Protein AF-A0A9N8YY39-F1 (afdb_monomer_lite)

Radius of gyration: 19.97 Å; chains: 1; bounding box: 71×24×40 Å

Organism: NCBI:txid1348616

Structure (mmCIF, N/CA/C/O backbone):
data_AF-A0A9N8YY39-F1
#
_entry.id   AF-A0A9N8YY39-F1
#
loop_
_atom_site.group_PDB
_atom_site.id
_atom_site.type_symbol
_atom_site.label_atom_id
_atom_site.label_alt_id
_atom_site.label_comp_id
_atom_site.label_asym_id
_atom_site.label_entity_id
_atom_site.label_seq_id
_atom_site.pdbx_PDB_ins_code
_atom_site.Cartn_x
_atom_site.Cartn_y
_atom_site.Cartn_z
_atom_site.occupancy
_atom_site.B_iso_or_equiv
_atom_site.auth_seq_id
_atom_site.auth_comp_id
_atom_site.auth_asym_id
_atom_site.auth_atom_id
_atom_site.pdbx_PDB_model_num
ATOM 1 N N . MET A 1 1 ? -27.864 -11.956 -12.179 1.00 51.53 1 MET A N 1
ATOM 2 C CA . MET A 1 1 ? -26.482 -11.529 -12.505 1.00 51.53 1 MET A CA 1
ATOM 3 C C . MET A 1 1 ? -26.063 -10.402 -11.560 1.00 51.53 1 MET A C 1
ATOM 5 O O . MET A 1 1 ? -26.366 -9.250 -11.829 1.00 51.53 1 MET A O 1
ATOM 9 N N . GLN A 1 2 ? -25.445 -10.715 -10.416 1.00 60.91 2 GLN A N 1
ATOM 10 C CA . GLN A 1 2 ? -25.002 -9.703 -9.432 1.00 60.91 2 GLN A CA 1
ATOM 11 C C . GLN A 1 2 ? -23.476 -9.667 -9.231 1.00 60.91 2 GLN A C 1
ATOM 13 O O . GLN A 1 2 ? -22.958 -8.733 -8.626 1.00 60.91 2 GLN A O 1
ATOM 18 N N . ILE A 1 3 ? -22.750 -10.629 -9.813 1.00 70.44 3 ILE A N 1
ATOM 19 C CA . ILE A 1 3 ? -21.290 -10.761 -9.693 1.00 70.44 3 ILE A CA 1
ATOM 20 C C . ILE A 1 3 ? -20.547 -9.530 -10.235 1.00 70.44 3 ILE A C 1
ATOM 22 O O . ILE A 1 3 ? -19.587 -9.087 -9.617 1.00 70.44 3 ILE A O 1
ATOM 26 N N . GLY A 1 4 ? -21.026 -8.913 -11.322 1.00 75.25 4 GLY A N 1
ATOM 27 C CA . GLY A 1 4 ? -20.356 -7.754 -11.926 1.00 75.25 4 GLY A CA 1
ATOM 28 C C . GLY A 1 4 ? -20.266 -6.527 -11.010 1.00 75.25 4 GLY A C 1
ATOM 29 O O . GLY A 1 4 ? -19.236 -5.865 -10.979 1.00 75.25 4 GLY A O 1
ATOM 30 N N . ARG A 1 5 ? -21.305 -6.243 -10.209 1.00 74.50 5 ARG A N 1
ATOM 31 C CA . ARG A 1 5 ? -21.301 -5.084 -9.292 1.00 74.50 5 ARG A CA 1
ATOM 32 C C . ARG A 1 5 ? -20.444 -5.337 -8.058 1.00 74.50 5 ARG A C 1
ATOM 34 O O . ARG A 1 5 ? -19.757 -4.434 -7.601 1.00 74.50 5 ARG A O 1
ATOM 41 N N . LEU A 1 6 ? -20.460 -6.570 -7.547 1.00 80.19 6 LEU A N 1
ATOM 42 C CA . LEU A 1 6 ? -19.624 -6.956 -6.413 1.00 80.19 6 LEU A CA 1
ATOM 43 C C . LEU A 1 6 ? -18.135 -6.856 -6.761 1.00 80.19 6 LEU A C 1
ATOM 45 O O . LEU A 1 6 ? -17.365 -6.306 -5.980 1.00 80.19 6 LEU A O 1
ATOM 49 N N . PHE A 1 7 ? -17.751 -7.334 -7.949 1.00 83.56 7 PHE A N 1
ATOM 50 C CA . PHE A 1 7 ? -16.389 -7.165 -8.451 1.00 83.56 7 PHE A CA 1
ATOM 51 C C . PHE A 1 7 ? -16.011 -5.694 -8.571 1.00 83.56 7 PHE A C 1
ATOM 53 O O . PHE A 1 7 ? -14.934 -5.327 -8.124 1.00 83.56 7 PHE A O 1
ATOM 60 N N . HIS A 1 8 ? -16.904 -4.852 -9.094 1.00 83.50 8 HIS A N 1
ATOM 61 C CA . HIS A 1 8 ? -16.637 -3.422 -9.229 1.00 83.50 8 HIS A CA 1
ATOM 62 C C . HIS A 1 8 ? -16.336 -2.761 -7.877 1.00 83.50 8 HIS A C 1
ATOM 64 O O . HIS A 1 8 ? -15.283 -2.155 -7.719 1.00 83.50 8 HIS A O 1
ATOM 70 N N . TYR A 1 9 ? -17.173 -2.993 -6.859 1.00 85.81 9 TYR A N 1
ATOM 71 C CA . TYR A 1 9 ? -16.934 -2.446 -5.519 1.00 85.81 9 TYR A CA 1
ATOM 72 C C . TYR A 1 9 ? -15.673 -3.002 -4.853 1.00 85.81 9 TYR A C 1
ATOM 74 O O . TYR A 1 9 ? -14.985 -2.275 -4.140 1.00 85.81 9 TYR A O 1
ATOM 82 N N . ALA A 1 10 ? -15.350 -4.277 -5.081 1.00 87.19 10 ALA A N 1
ATOM 83 C CA . ALA A 1 10 ? -14.104 -4.855 -4.591 1.00 87.19 10 ALA A CA 1
ATOM 84 C C . ALA A 1 10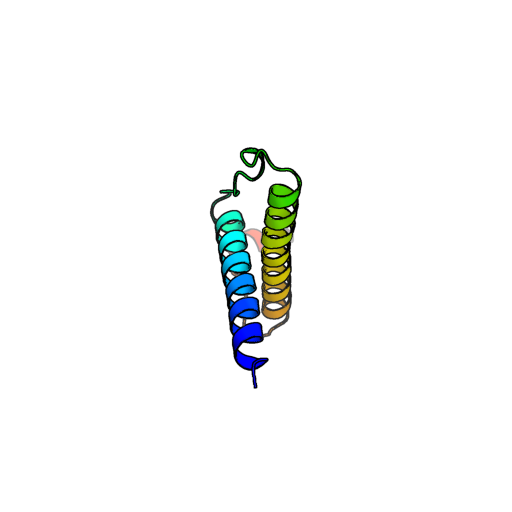 ? -12.883 -4.220 -5.278 1.00 87.19 10 ALA A C 1
ATOM 86 O O . ALA A 1 10 ? -11.903 -3.896 -4.608 1.00 87.19 10 ALA A O 1
ATOM 87 N N . THR A 1 11 ? -12.948 -4.000 -6.595 1.00 89.12 11 THR A N 1
ATOM 88 C CA . THR A 1 11 ? -11.899 -3.305 -7.349 1.00 89.12 11 THR A CA 1
ATOM 89 C C . THR A 1 11 ? -11.736 -1.871 -6.859 1.00 89.12 11 THR A C 1
ATOM 91 O O . THR A 1 11 ? -10.615 -1.480 -6.550 1.00 89.12 11 THR A O 1
ATOM 94 N N . ASP A 1 12 ? -12.825 -1.123 -6.689 1.00 90.56 12 ASP A N 1
ATOM 95 C CA . ASP A 1 12 ? -12.784 0.254 -6.186 1.00 90.56 12 ASP A CA 1
ATOM 96 C C . ASP A 1 12 ? -12.176 0.327 -4.784 1.00 90.56 12 ASP A C 1
ATOM 98 O O . ASP A 1 12 ? -11.320 1.167 -4.512 1.00 90.56 12 ASP A O 1
ATOM 102 N N . ALA A 1 13 ? -12.555 -0.598 -3.900 1.00 92.00 13 ALA A N 1
ATOM 103 C CA . ALA A 1 13 ? -11.985 -0.694 -2.563 1.00 92.00 13 ALA A CA 1
ATOM 104 C C . ALA A 1 13 ? -10.461 -0.916 -2.622 1.00 92.00 13 ALA A C 1
ATOM 106 O O . ALA A 1 13 ? -9.701 -0.228 -1.939 1.00 92.00 13 ALA A O 1
ATOM 107 N N . ILE A 1 14 ? -9.993 -1.827 -3.479 1.00 92.62 14 ILE A N 1
ATOM 108 C CA . ILE A 1 14 ? -8.559 -2.081 -3.666 1.00 92.62 14 ILE A CA 1
ATOM 109 C C . ILE A 1 14 ? -7.847 -0.853 -4.247 1.00 92.62 14 ILE A C 1
ATOM 111 O O . ILE A 1 14 ? -6.771 -0.500 -3.766 1.00 92.62 14 ILE A O 1
ATOM 115 N N . LEU A 1 15 ? -8.441 -0.179 -5.236 1.00 92.69 15 LEU A N 1
ATOM 116 C CA . LEU A 1 15 ? -7.872 1.021 -5.856 1.00 92.69 15 LEU A CA 1
ATOM 117 C C . LEU A 1 15 ? -7.728 2.163 -4.851 1.00 92.69 15 LEU A C 1
ATOM 119 O O . LEU A 1 15 ? -6.665 2.779 -4.769 1.00 92.69 15 LEU A O 1
ATOM 123 N N . ILE A 1 16 ? -8.765 2.411 -4.050 1.00 93.56 16 ILE A N 1
ATOM 124 C CA . ILE A 1 16 ? -8.729 3.409 -2.978 1.00 93.56 16 ILE A CA 1
ATOM 125 C C . ILE A 1 16 ? -7.627 3.052 -1.979 1.00 93.56 16 ILE A C 1
ATOM 127 O O . ILE A 1 16 ? -6.830 3.912 -1.609 1.00 93.56 16 ILE A O 1
ATOM 131 N N . SER A 1 17 ? -7.526 1.785 -1.575 1.00 93.62 17 SER A N 1
ATOM 132 C CA . SER A 1 17 ? -6.474 1.356 -0.654 1.00 93.62 17 SER A CA 1
ATOM 133 C C . SER A 1 17 ? -5.066 1.555 -1.228 1.00 93.62 17 SER A C 1
ATOM 135 O O . SER A 1 17 ? -4.192 2.113 -0.560 1.00 93.62 17 SER A O 1
ATOM 137 N N . ALA A 1 18 ? -4.845 1.167 -2.486 1.00 94.44 18 ALA A N 1
ATOM 138 C CA . ALA A 1 18 ? -3.567 1.348 -3.170 1.00 94.44 18 ALA A CA 1
ATOM 139 C C . ALA A 1 18 ? -3.200 2.836 -3.307 1.00 94.44 18 ALA A C 1
ATOM 141 O O . ALA A 1 18 ? -2.044 3.207 -3.105 1.00 94.44 18 ALA A O 1
ATOM 142 N N . LEU A 1 19 ? -4.181 3.704 -3.578 1.00 93.25 19 LEU A N 1
ATOM 143 C CA . LEU A 1 19 ? -3.990 5.155 -3.616 1.00 93.25 19 LEU A CA 1
ATOM 144 C C . LEU A 1 19 ? -3.548 5.703 -2.253 1.00 93.25 19 LEU A C 1
ATOM 146 O O . LEU A 1 19 ? -2.578 6.460 -2.184 1.00 93.25 19 LEU A O 1
ATOM 150 N N . LEU A 1 20 ? -4.217 5.297 -1.169 1.00 92.94 20 LEU A N 1
ATOM 151 C CA . LEU A 1 20 ? -3.844 5.693 0.194 1.00 92.94 20 LEU A CA 1
ATOM 152 C C . LEU A 1 20 ? -2.430 5.213 0.550 1.00 92.94 20 LEU A C 1
ATOM 154 O O . LEU A 1 20 ? -1.644 5.980 1.109 1.00 92.94 20 LEU A O 1
ATOM 158 N N . ALA A 1 21 ? -2.081 3.979 0.183 1.00 93.81 21 ALA A N 1
ATOM 159 C CA . ALA A 1 21 ? -0.729 3.450 0.341 1.00 93.81 21 ALA A CA 1
ATOM 160 C C . ALA A 1 21 ? 0.308 4.257 -0.460 1.00 93.81 21 ALA A C 1
ATOM 162 O O . ALA A 1 21 ? 1.392 4.558 0.043 1.00 93.81 21 ALA A O 1
ATOM 163 N N . GLY A 1 22 ? -0.040 4.670 -1.681 1.00 92.12 22 GLY A N 1
ATOM 164 C CA . GLY A 1 22 ? 0.775 5.557 -2.509 1.00 92.12 22 GLY A CA 1
ATOM 165 C C . GLY A 1 22 ? 1.040 6.907 -1.845 1.00 92.12 22 GLY A C 1
ATOM 166 O O . GLY A 1 22 ? 2.196 7.317 -1.759 1.00 92.12 22 GLY A O 1
ATOM 167 N N . ILE A 1 23 ? -0.001 7.561 -1.314 1.00 93.81 23 ILE A N 1
ATOM 168 C CA . ILE A 1 23 ? 0.119 8.833 -0.577 1.00 93.81 23 ILE A CA 1
ATOM 169 C C . ILE A 1 23 ? 1.020 8.662 0.649 1.00 93.81 23 ILE A C 1
ATOM 171 O O . ILE A 1 23 ? 1.925 9.471 0.864 1.00 93.81 23 ILE A O 1
ATOM 175 N N . LYS A 1 24 ? 0.824 7.593 1.429 1.00 92.19 24 LYS A N 1
ATOM 176 C CA . LYS A 1 24 ? 1.665 7.279 2.593 1.00 92.19 24 LYS A CA 1
ATOM 177 C C . LYS A 1 24 ? 3.136 7.142 2.204 1.00 92.19 24 LYS A C 1
ATOM 179 O O . LYS A 1 24 ? 3.997 7.677 2.893 1.00 92.19 24 LYS A O 1
ATOM 184 N N . ARG A 1 25 ? 3.437 6.472 1.088 1.00 89.69 25 ARG A N 1
ATOM 185 C CA . ARG A 1 25 ? 4.814 6.249 0.616 1.00 89.69 25 ARG A CA 1
ATOM 186 C C . ARG A 1 25 ? 5.462 7.497 0.011 1.00 89.69 25 ARG A C 1
ATOM 188 O O . ARG A 1 25 ? 6.673 7.645 0.129 1.00 89.69 25 ARG A O 1
ATO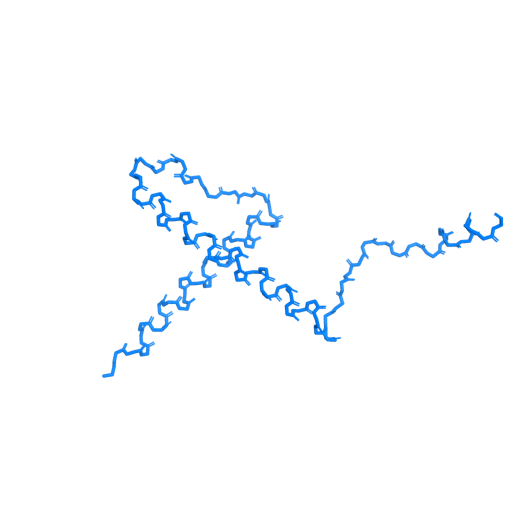M 195 N N . SER A 1 26 ? 4.690 8.375 -0.631 1.00 91.38 26 SER A N 1
ATOM 196 C CA . SER A 1 26 ? 5.215 9.597 -1.257 1.00 91.38 26 SER A CA 1
ATOM 197 C C . SER A 1 26 ? 5.340 10.779 -0.293 1.00 91.38 26 SER A C 1
ATOM 199 O O . SER A 1 26 ? 6.232 11.602 -0.465 1.00 91.38 26 SER A O 1
ATOM 201 N N . THR A 1 27 ? 4.469 10.864 0.718 1.00 90.81 27 THR A N 1
ATOM 202 C CA . THR A 1 27 ? 4.399 12.011 1.648 1.00 90.81 27 THR A CA 1
ATOM 203 C C . THR A 1 27 ? 4.754 11.668 3.095 1.00 90.81 27 THR A C 1
ATOM 205 O O . THR A 1 27 ? 4.991 12.569 3.892 1.00 90.81 27 THR A O 1
ATOM 208 N N . GLY A 1 28 ? 4.755 10.383 3.466 1.00 87.38 28 GLY A N 1
ATOM 209 C CA . GLY A 1 28 ? 4.908 9.931 4.853 1.00 87.38 28 GLY A CA 1
ATOM 210 C C . GLY A 1 28 ? 3.638 10.044 5.707 1.00 87.38 28 GLY A C 1
ATOM 211 O O . GLY A 1 28 ? 3.651 9.645 6.871 1.00 87.38 28 GLY A O 1
ATOM 212 N N . LEU A 1 29 ? 2.527 10.560 5.165 1.00 87.12 29 LEU A N 1
ATOM 213 C CA . LEU A 1 29 ? 1.267 10.707 5.899 1.00 87.12 29 LEU A CA 1
ATOM 214 C C . LEU A 1 29 ? 0.567 9.353 6.065 1.00 87.12 29 LEU A C 1
ATOM 216 O O . LEU A 1 29 ? 0.152 8.726 5.093 1.00 87.12 29 LEU A O 1
ATOM 220 N N . THR A 1 30 ? 0.393 8.913 7.310 1.00 85.44 30 THR A N 1
ATOM 221 C CA . THR A 1 30 ? -0.333 7.678 7.632 1.00 85.44 30 THR A CA 1
ATOM 222 C C . THR A 1 30 ? -1.737 7.974 8.153 1.00 85.44 3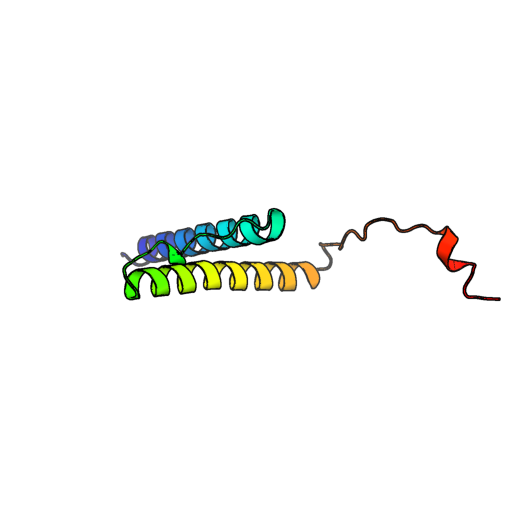0 THR A C 1
ATOM 224 O O . THR A 1 30 ? -1.973 8.973 8.835 1.00 85.44 30 THR A O 1
ATOM 227 N N . PHE A 1 31 ? -2.686 7.086 7.858 1.00 85.31 31 PHE A N 1
ATOM 228 C CA . PHE A 1 31 ? -4.033 7.187 8.406 1.00 85.31 31 PHE A CA 1
ATOM 229 C C . PHE A 1 31 ? -3.996 6.895 9.912 1.00 85.31 31 PHE A C 1
ATOM 231 O O . PHE A 1 31 ? -3.454 5.877 10.342 1.00 85.31 31 PHE A O 1
ATOM 238 N N . ALA A 1 32 ? -4.579 7.778 10.724 1.00 85.88 32 ALA A N 1
ATOM 239 C CA . ALA A 1 32 ? -4.539 7.677 12.183 1.00 85.88 32 ALA A CA 1
ATOM 240 C C . ALA A 1 32 ? -5.536 6.627 12.714 1.00 85.88 32 ALA A C 1
ATOM 242 O O . ALA A 1 32 ? -6.523 6.960 13.376 1.00 85.88 32 ALA A O 1
ATOM 243 N N . THR A 1 33 ? -5.283 5.345 12.432 1.00 85.56 33 THR A N 1
ATOM 244 C CA . THR A 1 33 ? -6.142 4.218 12.844 1.00 85.56 33 THR A CA 1
ATOM 245 C C . THR A 1 33 ? -6.231 4.062 14.363 1.00 85.56 33 THR A C 1
ATOM 247 O O . THR A 1 33 ? -7.207 3.515 14.873 1.00 85.56 33 THR A O 1
ATOM 250 N N . GLU A 1 34 ? -5.280 4.622 15.111 1.00 83.00 34 GLU A N 1
ATOM 251 C CA . GLU A 1 34 ? -5.291 4.675 16.578 1.00 83.00 34 GLU A CA 1
ATOM 252 C C . GLU A 1 34 ? -6.421 5.537 17.153 1.00 83.00 34 GLU A C 1
ATOM 254 O O . GLU A 1 34 ? -6.903 5.268 18.253 1.00 83.00 34 GLU A O 1
ATOM 259 N N . ARG A 1 35 ? -6.919 6.527 16.396 1.00 86.88 35 ARG A N 1
ATOM 260 C CA . ARG A 1 35 ? -8.070 7.347 16.817 1.00 86.88 35 ARG A CA 1
ATOM 261 C C . ARG A 1 35 ? -9.390 6.569 16.790 1.00 86.88 35 ARG A C 1
ATOM 263 O O . ARG A 1 35 ? -10.392 7.027 17.339 1.00 86.88 35 ARG A O 1
ATOM 270 N N . ILE A 1 36 ? -9.404 5.382 16.181 1.00 87.25 36 ILE A N 1
ATOM 271 C CA . ILE A 1 36 ? -10.572 4.505 16.128 1.00 87.25 36 ILE A CA 1
ATOM 272 C C . ILE A 1 36 ? -10.682 3.751 17.461 1.00 87.25 36 ILE A C 1
ATOM 274 O O . ILE A 1 36 ? -9.935 2.807 17.736 1.00 87.25 36 ILE A O 1
ATOM 278 N N . LYS A 1 37 ? -11.662 4.151 18.285 1.00 84.56 37 LYS A N 1
ATOM 279 C CA . LYS A 1 37 ? -11.938 3.532 19.597 1.00 84.56 37 LYS A CA 1
ATOM 280 C C . LYS A 1 37 ? -12.318 2.051 19.485 1.00 84.56 37 LYS A C 1
ATOM 282 O O . LYS A 1 37 ? -11.963 1.251 20.346 1.00 84.56 37 LYS A O 1
ATOM 287 N N . ASN A 1 38 ? -13.028 1.674 18.420 1.00 91.12 38 ASN A N 1
ATOM 288 C CA . ASN A 1 38 ? -13.473 0.301 18.210 1.00 91.12 38 ASN A CA 1
ATOM 289 C C . ASN A 1 38 ? -12.349 -0.570 17.619 1.00 91.12 38 ASN A C 1
ATOM 291 O O . ASN A 1 38 ? -11.889 -0.337 16.500 1.00 91.12 38 ASN A O 1
ATOM 295 N N . ARG A 1 39 ? -11.951 -1.615 18.356 1.00 89.12 39 ARG A N 1
ATOM 296 C CA . ARG A 1 39 ? -10.893 -2.561 17.961 1.00 89.12 39 ARG A CA 1
ATOM 297 C C . ARG A 1 39 ? -11.193 -3.277 16.639 1.00 89.12 39 ARG A C 1
ATOM 299 O O . ARG A 1 39 ? -10.280 -3.426 15.832 1.00 89.12 39 ARG A O 1
ATOM 306 N N . ASN A 1 40 ? -12.440 -3.684 16.400 1.00 90.38 40 ASN A N 1
ATOM 307 C CA . ASN A 1 40 ? -12.812 -4.416 15.183 1.00 90.38 40 ASN A CA 1
ATOM 308 C C . ASN A 1 40 ? -12.698 -3.523 13.949 1.00 90.38 40 ASN A C 1
ATOM 310 O O . ASN A 1 40 ? -12.084 -3.910 12.960 1.00 90.38 40 ASN A O 1
ATOM 314 N N . ILE A 1 41 ? -13.218 -2.296 14.039 1.00 90.62 41 ILE A N 1
ATOM 315 C CA . ILE A 1 41 ? -13.137 -1.315 12.949 1.00 90.62 41 ILE A CA 1
ATOM 316 C C . ILE A 1 41 ? -11.674 -0.966 12.672 1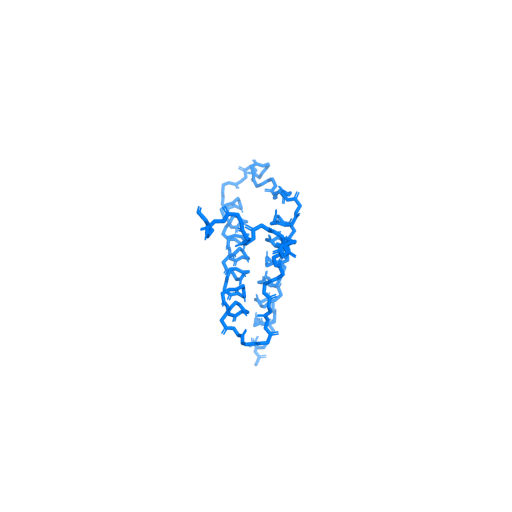.00 90.62 41 ILE A C 1
ATOM 318 O O . ILE A 1 41 ? -11.256 -0.947 11.519 1.00 90.62 41 ILE A O 1
ATOM 322 N N . ARG A 1 42 ? -10.869 -0.764 13.722 1.00 92.12 42 ARG A N 1
ATOM 323 C CA . ARG A 1 42 ? -9.432 -0.513 13.574 1.00 92.12 42 ARG A CA 1
ATOM 324 C C . ARG A 1 42 ? -8.724 -1.651 12.840 1.00 92.12 42 ARG A C 1
ATOM 326 O O . ARG A 1 42 ? -7.916 -1.379 11.960 1.00 92.12 42 ARG A O 1
ATOM 333 N N . ASN A 1 43 ? -9.038 -2.904 13.171 1.00 92.19 43 ASN A N 1
ATOM 334 C CA . ASN A 1 43 ? -8.453 -4.056 12.493 1.00 92.19 43 ASN A CA 1
ATOM 335 C C . ASN A 1 43 ? -8.843 -4.101 11.011 1.00 92.19 43 ASN A C 1
ATOM 337 O O . ASN A 1 43 ? -7.973 -4.265 10.168 1.00 92.19 43 ASN A O 1
ATOM 341 N N . ILE A 1 44 ? -10.122 -3.872 10.694 1.00 91.88 44 ILE A N 1
ATOM 342 C CA . ILE A 1 44 ? -10.608 -3.827 9.307 1.00 91.88 44 ILE A CA 1
ATOM 343 C C . ILE A 1 44 ? -9.884 -2.739 8.515 1.00 91.88 44 ILE A C 1
ATOM 345 O O . ILE A 1 44 ? -9.410 -3.008 7.417 1.00 91.88 44 ILE A O 1
ATOM 349 N N . VAL A 1 45 ? -9.752 -1.531 9.071 1.00 91.19 45 VAL A N 1
ATOM 350 C CA . VAL A 1 45 ? -9.046 -0.429 8.399 1.00 91.19 45 VAL A CA 1
ATOM 351 C C . VAL A 1 45 ? -7.558 -0.747 8.236 1.00 91.19 45 VAL A C 1
ATOM 353 O O . VAL A 1 45 ? -7.011 -0.513 7.166 1.00 91.19 45 VAL A O 1
ATOM 356 N N . ASN A 1 46 ? -6.904 -1.329 9.244 1.00 92.25 46 ASN A N 1
ATOM 357 C CA . ASN A 1 46 ? -5.504 -1.747 9.128 1.00 92.25 46 ASN A CA 1
ATOM 358 C C . ASN A 1 46 ? -5.313 -2.812 8.040 1.00 92.25 46 ASN A C 1
ATOM 360 O O . ASN A 1 46 ? -4.403 -2.690 7.225 1.00 92.25 46 ASN A O 1
ATOM 364 N N . THR A 1 47 ? -6.180 -3.829 7.985 1.00 92.38 47 THR A N 1
ATOM 365 C CA . THR A 1 47 ? -6.158 -4.833 6.913 1.00 92.38 47 THR A CA 1
ATOM 366 C C . THR A 1 47 ? -6.410 -4.182 5.560 1.00 92.38 47 THR A C 1
ATOM 368 O O . THR A 1 47 ? -5.682 -4.457 4.612 1.00 92.38 47 THR A O 1
ATOM 371 N N . PHE A 1 48 ? -7.394 -3.286 5.478 1.00 92.25 48 PHE A N 1
ATOM 372 C CA . PHE A 1 48 ? -7.716 -2.562 4.257 1.00 92.25 48 PHE A CA 1
ATOM 373 C C . PHE A 1 48 ? -6.505 -1.790 3.736 1.00 92.25 48 PHE A C 1
ATOM 375 O O . PHE A 1 48 ? -6.120 -2.010 2.595 1.00 92.25 48 PHE A O 1
ATOM 382 N N . LEU A 1 49 ? -5.859 -0.966 4.567 1.00 92.62 49 LEU A N 1
ATOM 383 C CA . LEU A 1 49 ? -4.653 -0.210 4.204 1.00 92.62 49 LEU A CA 1
ATOM 384 C C . LEU A 1 49 ? -3.474 -1.128 3.848 1.00 92.62 49 LEU A C 1
ATOM 386 O O . LEU A 1 49 ? -2.759 -0.863 2.883 1.00 92.62 49 LEU A O 1
ATOM 390 N N . GLY A 1 50 ? -3.308 -2.237 4.574 1.00 93.50 50 GLY A N 1
ATOM 391 C CA . GLY A 1 50 ? -2.267 -3.228 4.298 1.00 93.50 50 GLY A CA 1
ATOM 392 C C . GLY A 1 50 ? -2.421 -3.900 2.931 1.00 93.50 50 GLY A C 1
ATOM 393 O O . GLY A 1 50 ? -1.424 -4.140 2.251 1.00 93.50 50 GLY A O 1
ATOM 394 N N . VAL A 1 51 ? -3.658 -4.146 2.479 1.00 95.31 51 VAL A N 1
ATOM 395 C CA . VAL A 1 51 ? -3.921 -4.647 1.117 1.00 95.31 51 VAL A CA 1
ATOM 396 C C . VAL A 1 51 ? -3.416 -3.656 0.065 1.00 95.31 51 VAL A C 1
ATOM 398 O O . VAL A 1 51 ? -2.816 -4.075 -0.920 1.00 95.31 51 VAL A O 1
ATOM 401 N N . GLY A 1 52 ? -3.601 -2.353 0.278 1.00 93.75 52 GLY A N 1
ATOM 402 C CA . GLY A 1 52 ? -3.131 -1.313 -0.638 1.00 93.75 52 GLY A CA 1
ATOM 403 C C . GLY A 1 52 ? -1.614 -1.256 -0.747 1.00 93.75 52 GLY A C 1
ATOM 404 O O . GLY A 1 52 ? -1.085 -1.152 -1.854 1.00 93.75 52 GLY A O 1
ATOM 405 N N . GLU A 1 53 ? -0.912 -1.381 0.384 1.00 93.75 53 GLU A N 1
ATOM 406 C CA . GLU A 1 53 ? 0.556 -1.456 0.411 1.00 93.75 53 GLU A CA 1
ATOM 407 C C . GLU A 1 53 ? 1.050 -2.684 -0.360 1.00 93.75 53 GLU A C 1
ATOM 409 O O . GLU A 1 53 ? 1.904 -2.561 -1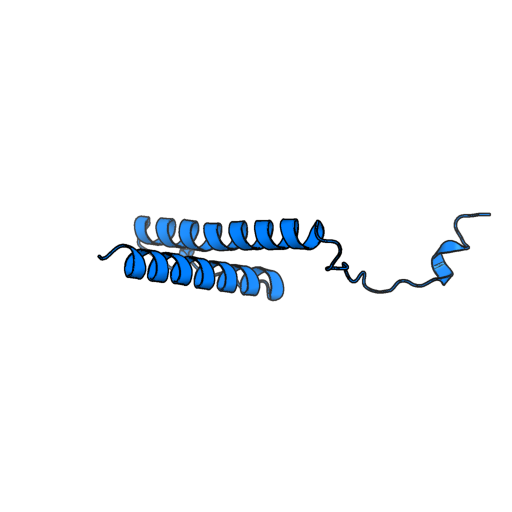.239 1.00 93.75 53 GLU A O 1
ATOM 414 N N . TRP A 1 54 ? 0.431 -3.844 -0.124 1.00 95.31 54 TRP A N 1
ATOM 415 C CA . TRP A 1 54 ? 0.760 -5.071 -0.844 1.00 95.31 54 TRP A CA 1
ATOM 416 C C . TRP A 1 54 ? 0.531 -4.948 -2.355 1.00 95.31 54 TRP A C 1
ATOM 418 O O . TRP A 1 54 ? 1.396 -5.337 -3.141 1.00 95.31 54 TRP A O 1
ATOM 428 N N . VAL A 1 55 ? -0.604 -4.382 -2.781 1.00 95.19 55 VAL A N 1
ATOM 429 C CA . VAL A 1 55 ? -0.896 -4.159 -4.207 1.00 95.19 55 VAL A CA 1
ATOM 430 C C . VAL A 1 55 ? 0.133 -3.222 -4.831 1.00 95.19 55 VAL A C 1
ATOM 432 O O . VAL A 1 55 ? 0.660 -3.531 -5.900 1.00 95.19 55 VAL A O 1
ATOM 435 N N . MET A 1 56 ? 0.480 -2.123 -4.157 1.00 94.19 56 MET A N 1
ATOM 436 C CA . MET A 1 56 ? 1.514 -1.208 -4.641 1.00 94.19 56 MET A CA 1
ATOM 437 C C . MET A 1 56 ? 2.869 -1.898 -4.803 1.00 94.19 56 MET A C 1
ATOM 439 O O . MET A 1 56 ? 3.527 -1.715 -5.829 1.00 94.19 56 MET A O 1
ATOM 443 N N . ASP A 1 57 ? 3.267 -2.744 -3.854 1.00 93.81 57 ASP A N 1
ATOM 444 C CA . ASP A 1 57 ? 4.516 -3.501 -3.955 1.00 93.81 57 ASP A CA 1
ATOM 445 C C . ASP A 1 57 ? 4.503 -4.488 -5.127 1.00 93.81 57 ASP A C 1
ATOM 447 O O . ASP A 1 57 ? 5.502 -4.615 -5.839 1.00 93.81 57 ASP A O 1
ATOM 451 N N . LYS A 1 58 ? 3.369 -5.149 -5.395 1.00 94.81 58 LYS A N 1
ATOM 452 C CA . LYS A 1 58 ? 3.225 -6.015 -6.576 1.00 94.81 58 LYS A CA 1
ATOM 453 C C . LYS A 1 58 ? 3.307 -5.229 -7.878 1.00 94.81 58 LYS A C 1
ATOM 455 O O . LYS A 1 58 ? 4.003 -5.672 -8.791 1.00 94.81 58 LYS A O 1
ATOM 460 N N . CYS A 1 59 ? 2.673 -4.061 -7.949 1.00 92.38 59 CYS A N 1
ATOM 461 C CA . CYS A 1 59 ? 2.782 -3.172 -9.103 1.00 92.38 59 CYS A CA 1
ATOM 462 C C . CYS A 1 59 ? 4.238 -2.753 -9.337 1.00 92.38 59 CYS A C 1
ATOM 464 O O . CYS A 1 59 ? 4.733 -2.863 -10.455 1.00 92.38 59 CYS A O 1
ATOM 466 N N . ILE A 1 60 ? 4.952 -2.327 -8.290 1.00 90.75 60 ILE A N 1
ATOM 467 C CA . ILE A 1 60 ? 6.365 -1.931 -8.386 1.00 90.75 60 ILE A CA 1
ATOM 468 C C . ILE A 1 60 ? 7.239 -3.108 -8.811 1.00 90.75 60 ILE A C 1
ATOM 470 O O . ILE A 1 60 ? 8.101 -2.936 -9.666 1.00 90.75 60 ILE A O 1
ATOM 474 N N . MET A 1 61 ? 7.022 -4.297 -8.248 1.00 91.94 61 MET A N 1
ATOM 475 C CA . MET A 1 61 ? 7.744 -5.511 -8.633 1.00 91.94 61 MET A CA 1
ATOM 476 C C . MET A 1 61 ? 7.538 -5.821 -10.119 1.00 91.94 61 MET A C 1
ATOM 478 O O . MET A 1 61 ? 8.510 -6.035 -10.840 1.00 91.94 61 MET A O 1
ATOM 482 N N . TYR A 1 62 ? 6.288 -5.777 -10.585 1.00 92.06 62 TYR A N 1
ATOM 483 C CA . TYR A 1 62 ? 5.945 -6.034 -11.980 1.00 92.06 62 TYR A CA 1
ATOM 484 C C . TYR A 1 62 ? 6.550 -4.984 -12.921 1.00 92.06 62 TYR A C 1
ATOM 486 O O . TYR A 1 62 ? 7.218 -5.333 -13.895 1.00 92.06 62 TYR A O 1
ATOM 494 N N . MET A 1 63 ? 6.411 -3.696 -12.591 1.00 90.69 63 MET A N 1
ATOM 495 C CA . MET A 1 63 ? 7.031 -2.604 -13.348 1.00 90.69 63 MET A CA 1
ATOM 496 C C . MET A 1 63 ? 8.556 -2.723 -13.347 1.00 90.69 63 MET A C 1
ATOM 498 O O . MET A 1 63 ? 9.174 -2.596 -14.393 1.00 90.69 63 MET A O 1
ATOM 502 N N . SER A 1 64 ? 9.173 -3.054 -12.210 1.00 86.44 64 SER A N 1
ATOM 503 C CA . SER A 1 64 ? 10.625 -3.224 -12.097 1.00 86.44 64 SER A CA 1
ATOM 504 C C . SER A 1 64 ? 11.162 -4.411 -12.898 1.00 86.44 64 SER A C 1
ATOM 506 O O . SER A 1 64 ? 12.355 -4.419 -13.190 1.00 86.44 64 SER A O 1
ATOM 508 N N . SER A 1 65 ? 10.336 -5.418 -13.192 1.00 87.56 65 SER A N 1
ATOM 509 C CA . SER A 1 65 ? 10.707 -6.546 -14.060 1.00 87.56 65 SER A CA 1
ATOM 510 C C . SER A 1 65 ? 10.459 -6.282 -15.545 1.00 87.56 65 SER A C 1
ATOM 512 O O . SER A 1 65 ? 10.943 -7.027 -16.392 1.00 87.56 65 SER A O 1
ATOM 514 N N . SER A 1 66 ? 9.687 -5.245 -15.868 1.00 87.38 66 SER A N 1
ATOM 515 C CA . SER A 1 66 ? 9.273 -4.951 -17.232 1.00 87.38 66 SER A CA 1
ATOM 516 C C . SER A 1 66 ? 10.330 -4.109 -17.955 1.00 87.38 66 SER A C 1
ATOM 518 O O . SER A 1 66 ? 10.795 -3.112 -17.398 1.00 87.38 66 SER A O 1
ATOM 520 N N . PRO A 1 67 ? 10.674 -4.436 -19.216 1.00 82.19 67 PRO A N 1
ATOM 521 C CA . PRO A 1 67 ? 11.662 -3.683 -19.993 1.00 82.19 67 PRO A CA 1
ATOM 522 C C . PRO A 1 67 ? 11.196 -2.261 -20.344 1.00 82.19 67 PRO A C 1
ATOM 524 O O . PRO A 1 67 ? 12.000 -1.439 -20.772 1.00 82.19 67 PRO A O 1
ATOM 527 N N . TYR A 1 68 ? 9.906 -1.959 -20.166 1.00 83.81 68 TYR A N 1
ATOM 528 C CA . TYR A 1 68 ? 9.327 -0.647 -20.462 1.00 83.81 68 TYR A CA 1
ATOM 529 C C . TYR A 1 68 ? 9.566 0.396 -19.363 1.00 83.81 68 TYR A C 1
ATOM 531 O O . TYR A 1 68 ? 9.336 1.581 -19.596 1.00 83.81 68 TYR A O 1
ATOM 539 N N . PHE A 1 69 ? 10.012 -0.013 -18.171 1.00 82.94 69 PHE A N 1
ATOM 540 C CA . PHE A 1 69 ? 10.215 0.897 -17.046 1.00 82.94 69 PHE A CA 1
ATOM 541 C C . PHE A 1 69 ? 11.689 0.963 -16.662 1.00 82.94 69 PHE A C 1
ATOM 543 O O . PHE A 1 69 ? 12.327 -0.044 -16.366 1.00 82.94 69 PHE A O 1
ATOM 550 N N . VAL A 1 70 ? 12.222 2.181 -16.601 1.00 80.56 70 VAL A N 1
ATOM 551 C CA . VAL A 1 70 ? 13.589 2.447 -16.145 1.00 80.56 70 VAL A CA 1
ATOM 552 C C . VAL A 1 70 ? 13.526 3.121 -14.781 1.00 80.56 70 VAL A C 1
ATOM 554 O O . VAL A 1 70 ? 12.790 4.091 -14.585 1.00 80.56 70 VAL A O 1
ATOM 557 N N . LYS A 1 71 ? 14.314 2.628 -13.822 1.00 77.88 71 LYS A N 1
ATOM 558 C CA . LYS A 1 71 ? 14.505 3.318 -12.542 1.00 77.88 71 LYS A CA 1
ATOM 559 C C . LYS A 1 71 ? 15.383 4.538 -12.783 1.00 77.88 71 LYS A C 1
ATOM 561 O O . LYS A 1 71 ? 16.559 4.397 -13.108 1.00 77.88 71 LYS A O 1
ATOM 566 N N . LYS A 1 72 ? 14.822 5.735 -12.610 1.00 72.19 72 LYS A N 1
ATOM 567 C CA . LYS A 1 72 ? 15.612 6.965 -12.633 1.00 72.19 72 LYS A CA 1
ATOM 568 C C . LYS A 1 72 ? 16.438 7.035 -11.349 1.00 72.19 72 LYS A C 1
ATOM 570 O O . LYS A 1 72 ? 15.904 7.339 -10.287 1.00 72.19 72 LYS A O 1
ATOM 575 N N . LEU A 1 73 ? 17.721 6.701 -11.445 1.00 70.88 73 LEU A N 1
ATOM 576 C CA . LEU A 1 73 ? 18.690 7.007 -10.398 1.00 70.88 73 LEU A CA 1
ATOM 577 C C . LEU A 1 73 ? 18.943 8.519 -10.448 1.00 70.88 73 LEU A C 1
ATOM 579 O O . LEU A 1 73 ? 19.170 9.070 -11.526 1.00 70.88 73 LEU A O 1
ATOM 583 N N . ILE A 1 74 ? 18.821 9.194 -9.308 1.00 66.31 74 ILE A N 1
ATOM 584 C CA . ILE A 1 74 ? 19.200 10.603 -9.185 1.00 66.31 74 ILE A CA 1
ATOM 585 C C . ILE A 1 74 ? 20.723 10.674 -9.378 1.00 66.31 74 ILE A C 1
ATOM 587 O O . ILE A 1 74 ? 21.457 9.956 -8.706 1.00 66.31 74 ILE A O 1
ATOM 591 N N . ASP A 1 75 ? 21.135 11.482 -10.355 1.00 58.25 75 ASP A N 1
ATOM 592 C CA . ASP A 1 75 ? 22.503 11.825 -10.760 1.00 58.25 75 ASP A CA 1
ATOM 593 C C . ASP A 1 75 ? 23.471 10.670 -11.062 1.00 58.25 75 ASP A C 1
ATOM 595 O O . ASP A 1 75 ? 24.327 10.279 -10.271 1.00 58.25 75 ASP A O 1
ATOM 599 N N . TYR A 1 76 ? 23.432 10.214 -12.316 1.00 60.94 76 TYR A N 1
ATOM 600 C CA . TYR A 1 76 ? 24.634 9.689 -12.957 1.00 60.94 76 TYR A CA 1
ATOM 601 C C . TYR A 1 76 ? 25.608 10.854 -13.194 1.00 60.94 76 TYR A C 1
ATOM 603 O O . TYR A 1 76 ? 25.523 11.543 -14.210 1.00 60.94 76 TYR A O 1
ATOM 611 N N . ASN A 1 77 ? 26.514 11.085 -12.241 1.00 60.62 77 ASN A N 1
ATOM 612 C CA . ASN A 1 77 ? 27.704 11.901 -12.452 1.00 60.62 77 ASN A CA 1
ATO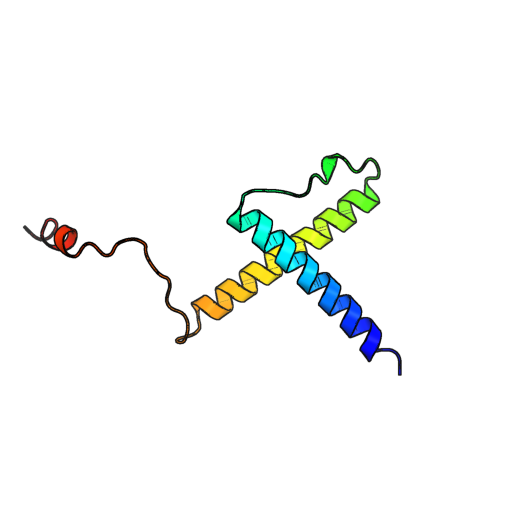M 613 C C . ASN A 1 77 ? 28.795 11.020 -13.098 1.00 60.62 77 ASN A C 1
ATOM 615 O O . ASN A 1 77 ? 29.331 10.141 -12.418 1.00 60.62 77 ASN A O 1
ATOM 619 N N . PRO A 1 78 ? 29.140 11.202 -14.385 1.00 59.69 78 PRO A N 1
ATOM 620 C CA . PRO A 1 78 ? 30.157 10.384 -15.053 1.00 59.69 78 PRO A CA 1
ATOM 621 C C . PRO A 1 78 ? 31.571 10.550 -14.461 1.00 59.69 78 PRO A C 1
ATOM 623 O O . PRO A 1 78 ? 32.422 9.688 -14.679 1.00 59.69 78 PRO A O 1
ATOM 626 N N . GLU A 1 79 ? 31.824 11.607 -13.681 1.00 60.62 79 GLU A N 1
ATOM 627 C CA . GLU A 1 79 ? 33.148 11.945 -13.135 1.00 60.62 79 GLU A CA 1
ATOM 628 C C . GLU A 1 79 ? 33.592 11.047 -11.963 1.00 60.62 79 GLU A C 1
ATOM 630 O O . GLU A 1 79 ? 34.784 10.904 -11.714 1.00 60.62 79 GLU A O 1
ATOM 635 N N . SER A 1 80 ? 32.680 10.379 -11.242 1.00 59.62 80 SER A N 1
ATOM 636 C CA . SER A 1 80 ? 33.056 9.566 -10.067 1.00 59.62 80 SER A CA 1
ATOM 637 C C . SER A 1 80 ? 33.597 8.172 -10.412 1.00 59.62 80 SER A C 1
ATOM 639 O O . SER A 1 80 ? 33.982 7.416 -9.520 1.00 59.62 80 SER A O 1
ATOM 641 N N . ARG A 1 81 ? 33.621 7.798 -11.699 1.00 58.72 81 ARG A N 1
ATOM 642 C CA . ARG A 1 81 ? 34.072 6.472 -12.154 1.00 58.72 81 ARG A CA 1
ATOM 643 C C . ARG A 1 81 ? 35.570 6.408 -12.483 1.00 58.72 81 ARG A C 1
ATOM 645 O O . ARG A 1 81 ? 36.096 5.309 -12.629 1.00 58.72 81 ARG A O 1
ATOM 652 N N . SER A 1 82 ? 36.258 7.548 -12.577 1.00 58.00 82 SER A N 1
ATOM 653 C CA . SER A 1 82 ? 37.696 7.627 -12.889 1.00 58.00 82 SER A CA 1
ATOM 654 C C . SER A 1 82 ? 38.610 7.548 -11.659 1.00 58.00 82 SER A C 1
ATOM 656 O O . SER A 1 82 ? 39.797 7.283 -11.811 1.00 58.00 82 SER A O 1
ATOM 658 N N . LEU A 1 83 ? 38.077 7.711 -10.442 1.00 62.56 83 LEU A N 1
ATOM 659 C CA . LEU A 1 83 ? 38.870 7.732 -9.200 1.00 62.56 83 LEU A CA 1
ATOM 660 C C . LEU A 1 83 ? 38.967 6.376 -8.477 1.00 62.56 83 LEU A C 1
ATOM 662 O O . LEU A 1 83 ? 39.571 6.294 -7.415 1.00 62.56 83 LEU A O 1
ATOM 666 N N . HIS A 1 84 ? 38.398 5.310 -9.046 1.00 57.22 84 HIS A N 1
ATOM 667 C CA . HIS A 1 84 ? 38.468 3.949 -8.490 1.00 57.22 84 HIS A CA 1
ATOM 668 C C . HIS A 1 84 ? 39.318 2.981 -9.336 1.00 57.22 84 HIS A C 1
ATOM 670 O O . HIS A 1 84 ? 39.269 1.774 -9.108 1.00 57.22 84 HIS A O 1
ATOM 676 N N . PHE A 1 85 ? 40.080 3.493 -10.311 1.00 60.06 85 PHE A N 1
ATOM 677 C CA . PHE A 1 85 ? 40.903 2.688 -11.229 1.00 60.06 85 PHE A CA 1
ATOM 678 C C . PHE A 1 85 ? 42.379 3.119 -11.321 1.00 60.06 85 PHE A C 1
ATOM 680 O O . PHE A 1 85 ? 43.050 2.762 -12.289 1.00 60.06 85 PHE A O 1
ATOM 687 N N . PHE A 1 86 ? 42.902 3.817 -10.311 1.00 58.41 86 PHE A N 1
ATOM 688 C CA . PHE A 1 86 ? 44.346 3.980 -10.110 1.00 58.41 86 PHE A CA 1
ATOM 689 C C . PHE A 1 86 ? 44.749 3.483 -8.725 1.00 58.41 86 PHE A C 1
ATOM 691 O O . PHE A 1 86 ? 43.972 3.732 -7.775 1.00 58.41 86 PHE A O 1
#

pLDDT: mean 83.47, std 12.32, range [51.53, 95.31]

Foldseek 3Di:
DCVVVVVVVVVVLLVVLLVLLVCCVVPVDDDPLVVDPDPVVSVVVVVSNVSNVVVNVVVCVVLVPDPVHDDDDPDPPVVVVVVVPD

InterPro domains:
  IPR013726 Mitofissin [PF08520] (3-71)
  IPR013726 Mitofissin [PTHR28075] (1-73)

Sequence (86 aa):
MQIGRLFHYATDAILISALLAGIKRSTGLTFATERIKNRNIRNIVNTFLGVGEWVMDKCIMYMSSSPYFVKKLIDYNPESRSLHFF

Secondary structure (DSSP, 8-state):
--HHHHHHHHHHHHHHHHHHHHHHHHH-PPP-GGG---HHHHHHHHHHHHHHHHHHHHHHHHHHHSTT-----S---GGGGSTT--